Protein AF-A0A6P0WJU7-F1 (afdb_monomer)

Solvent-accessible surface area (backbone atoms only — not comparable to full-atom values): 5054 Å² total; per-residue (Å²): 128,54,73,67,51,38,49,50,48,21,71,75,38,73,85,40,62,67,46,46,49,58,42,48,55,58,57,68,67,50,80,82,75,84,66,64,52,96,86,42,96,55,31,72,59,37,47,51,52,51,52,50,52,52,53,50,52,52,52,52,54,53,52,56,55,57,62,69,71,66,70,75,83,83,78,78,72,86,80,89,133

pLDDT: mean 78.46, std 15.22, range [43.28, 96.5]

Structure (mmCIF, N/CA/C/O backbone):
data_AF-A0A6P0WJU7-F1
#
_entry.id   AF-A0A6P0WJU7-F1
#
loop_
_atom_site.group_PDB
_atom_site.id
_atom_site.type_symbol
_atom_site.label_atom_id
_atom_site.label_alt_id
_atom_site.label_comp_id
_atom_site.label_asym_id
_atom_site.label_entity_id
_atom_site.label_seq_id
_atom_site.pdbx_PDB_ins_code
_atom_site.Cartn_x
_atom_site.Cartn_y
_atom_site.Cartn_z
_atom_site.occupancy
_atom_site.B_iso_or_equiv
_atom_site.auth_seq_id
_atom_site.auth_comp_id
_atom_site.auth_asym_id
_atom_site.auth_atom_id
_atom_site.pdbx_PDB_model_num
ATOM 1 N N . MET A 1 1 ? -14.628 11.667 9.989 1.00 68.50 1 MET A N 1
ATOM 2 C CA . MET A 1 1 ? -13.607 10.710 10.460 1.00 68.50 1 MET A CA 1
ATOM 3 C C . MET A 1 1 ? -12.547 10.530 9.390 1.00 68.50 1 MET A C 1
ATOM 5 O O . MET A 1 1 ? -12.872 10.228 8.246 1.00 68.50 1 MET A O 1
ATOM 9 N N . SER A 1 2 ? -11.296 10.744 9.769 1.00 79.81 2 SER A N 1
ATOM 10 C CA . SER A 1 2 ? -10.101 10.339 9.036 1.00 79.81 2 SER A CA 1
ATOM 11 C C . SER A 1 2 ? -9.958 8.814 9.007 1.00 79.81 2 SER A C 1
ATOM 13 O O . SER A 1 2 ? -10.590 8.097 9.783 1.00 79.81 2 SER A O 1
ATOM 15 N N . ASP A 1 3 ? -9.075 8.305 8.151 1.00 80.12 3 ASP A N 1
ATOM 16 C CA . ASP A 1 3 ? -8.842 6.859 8.018 1.00 80.12 3 ASP A CA 1
ATOM 17 C C . ASP A 1 3 ? -8.289 6.241 9.308 1.00 80.12 3 ASP A C 1
ATOM 19 O O . ASP A 1 3 ? -8.571 5.088 9.631 1.00 80.12 3 ASP A O 1
ATOM 23 N N . ALA A 1 4 ? -7.527 7.027 10.075 1.00 80.88 4 ALA A N 1
ATOM 24 C CA . ALA A 1 4 ? -7.024 6.626 11.380 1.00 80.88 4 ALA A CA 1
ATOM 25 C C . ALA A 1 4 ? -8.151 6.531 12.420 1.00 80.88 4 ALA A C 1
ATOM 27 O O . ALA A 1 4 ? -8.180 5.574 13.194 1.00 80.88 4 ALA A O 1
ATOM 28 N N . GLU A 1 5 ? -9.086 7.484 12.412 1.00 83.69 5 GLU A N 1
ATOM 29 C CA . GLU A 1 5 ? -10.245 7.484 13.311 1.00 83.69 5 GLU A CA 1
ATOM 30 C C . GLU A 1 5 ? -11.231 6.366 12.962 1.00 83.69 5 GLU A C 1
ATOM 32 O O . GLU A 1 5 ? -11.676 5.658 13.858 1.00 83.69 5 GLU A O 1
ATOM 37 N N . LEU A 1 6 ? -11.504 6.131 11.673 1.00 84.94 6 LEU A N 1
ATOM 38 C CA . LEU A 1 6 ? -12.335 5.014 11.201 1.00 84.94 6 LEU A CA 1
ATOM 39 C C . LEU A 1 6 ? -11.726 3.660 11.577 1.00 84.94 6 LEU A C 1
ATOM 41 O O . LEU A 1 6 ? -12.428 2.783 12.081 1.00 84.94 6 LEU A O 1
ATOM 45 N N . LYS A 1 7 ? -10.404 3.509 11.415 1.00 83.81 7 LYS A N 1
ATOM 46 C CA . LYS A 1 7 ? -9.678 2.314 11.858 1.00 83.81 7 LYS A CA 1
ATOM 47 C C . LYS A 1 7 ? -9.798 2.113 13.369 1.00 83.81 7 LYS A C 1
ATOM 49 O O . LYS A 1 7 ? -10.098 1.007 13.811 1.00 83.81 7 LYS A O 1
ATOM 54 N N . GLN A 1 8 ? -9.554 3.152 14.170 1.00 87.31 8 GLN A N 1
ATOM 55 C CA . GLN A 1 8 ? -9.678 3.060 15.629 1.00 87.31 8 GLN A CA 1
ATOM 56 C C . GLN A 1 8 ? -11.108 2.746 16.065 1.00 87.31 8 GLN A C 1
ATOM 58 O O . GLN A 1 8 ? -11.300 1.927 16.962 1.00 87.31 8 GLN A O 1
ATOM 63 N N . TYR A 1 9 ? 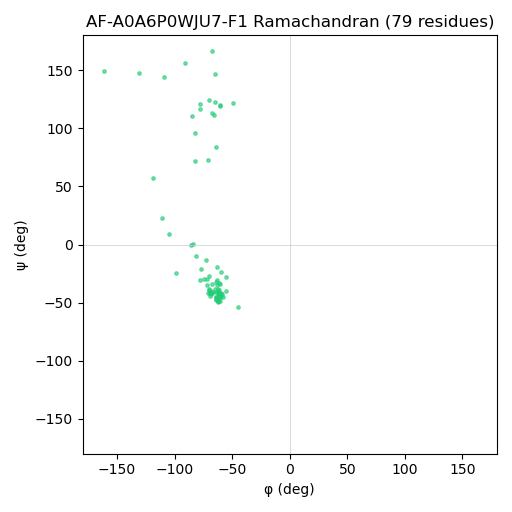-12.099 3.361 15.426 1.00 87.88 9 TYR A N 1
ATOM 64 C CA . TYR A 1 9 ? -13.507 3.126 15.706 1.00 87.88 9 TYR A CA 1
ATOM 65 C C . TYR A 1 9 ? -13.895 1.673 15.409 1.00 87.88 9 TYR A C 1
ATOM 67 O O . TYR A 1 9 ? -14.428 0.995 16.284 1.00 87.88 9 TYR A O 1
ATOM 75 N N . PHE A 1 10 ? -13.524 1.140 14.241 1.00 85.12 10 PHE A N 1
ATOM 76 C CA . PHE A 1 10 ? -13.715 -0.278 13.928 1.00 85.12 10 PHE A CA 1
ATOM 77 C C . PHE A 1 10 ? -13.019 -1.200 14.945 1.00 85.12 10 PHE A C 1
ATOM 79 O O . PHE A 1 10 ? -13.625 -2.149 15.439 1.00 85.12 10 PHE A O 1
ATOM 86 N N . LEU A 1 11 ? -11.765 -0.913 15.312 1.00 87.12 11 LEU A N 1
ATOM 87 C CA . LEU A 1 11 ? -11.018 -1.740 16.267 1.00 87.12 11 LEU A CA 1
ATOM 88 C C . LEU A 1 11 ? -11.640 -1.759 17.669 1.00 87.12 11 LEU A C 1
ATOM 90 O O . LEU A 1 11 ? -11.532 -2.782 18.349 1.00 87.12 11 LEU A O 1
ATOM 94 N N . LYS A 1 12 ? -12.275 -0.657 18.088 1.00 90.25 12 LYS A N 1
ATOM 95 C CA . LYS A 1 12 ? -13.029 -0.546 19.348 1.00 90.25 12 LYS A CA 1
ATOM 96 C C . LYS A 1 12 ? -14.416 -1.192 19.259 1.00 90.25 12 LYS A C 1
ATOM 98 O O . LYS A 1 12 ? -14.897 -1.731 20.248 1.00 90.25 12 LYS A O 1
ATOM 103 N N . HIS A 1 13 ? -15.030 -1.199 18.078 1.00 89.62 13 HIS A N 1
ATOM 104 C CA . HIS A 1 13 ? -16.371 -1.731 17.831 1.00 89.62 13 HIS A CA 1
ATOM 105 C C . HIS A 1 13 ? -16.335 -2.888 16.825 1.00 89.62 13 HIS A C 1
ATOM 107 O O . HIS A 1 13 ? -17.003 -2.848 15.795 1.00 89.62 13 HIS A O 1
ATOM 113 N N . ARG A 1 14 ? -15.567 -3.948 17.123 1.00 81.88 14 ARG A N 1
ATOM 114 C CA . ARG A 1 14 ? -15.308 -5.054 16.174 1.00 81.88 14 ARG A CA 1
ATOM 115 C C . ARG A 1 14 ? -16.561 -5.803 15.700 1.00 81.88 14 ARG A C 1
ATOM 117 O O . ARG A 1 14 ? -16.535 -6.402 14.633 1.00 81.88 14 ARG A O 1
ATOM 124 N N . GLY A 1 15 ? -17.648 -5.774 16.475 1.00 86.62 15 GLY A N 1
ATOM 125 C CA . GLY A 1 15 ? -18.945 -6.351 16.088 1.00 86.62 15 GLY A CA 1
ATOM 126 C C . GLY A 1 15 ? -19.792 -5.446 15.185 1.00 86.62 15 GLY A C 1
ATOM 127 O O . GLY A 1 15 ? -20.805 -5.885 14.644 1.00 86.62 15 GLY A O 1
ATOM 128 N N . ASN A 1 16 ? -19.393 -4.185 15.006 1.00 89.56 16 ASN A N 1
ATOM 129 C CA . ASN A 1 16 ? -20.113 -3.229 14.183 1.00 89.56 16 ASN A CA 1
ATOM 130 C C . ASN A 1 16 ? -19.744 -3.418 12.701 1.00 89.56 16 ASN A C 1
ATOM 132 O O . ASN A 1 16 ? -18.751 -2.884 12.202 1.00 89.56 16 ASN A O 1
ATOM 136 N N . LYS A 1 17 ? -20.576 -4.184 11.987 1.00 88.88 17 LYS A N 1
ATOM 137 C CA . LYS A 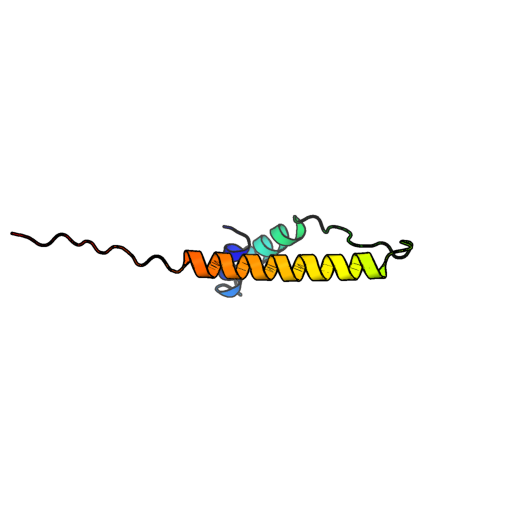1 17 ? -20.389 -4.484 10.560 1.00 88.88 17 LYS A CA 1
ATOM 138 C C . LYS A 1 17 ? -20.416 -3.235 9.674 1.00 88.88 17 LYS A C 1
ATOM 140 O O . LYS A 1 17 ? -19.679 -3.196 8.694 1.00 88.88 17 LYS A O 1
ATOM 145 N N . SER A 1 18 ? -21.205 -2.210 10.011 1.00 88.00 18 SER A N 1
ATOM 146 C CA . SER A 1 18 ? -21.243 -0.975 9.214 1.00 88.00 18 SER A CA 1
ATOM 147 C C . SER A 1 18 ? -19.961 -0.156 9.378 1.00 88.00 18 SER A C 1
ATOM 149 O O . SER A 1 18 ? -19.463 0.393 8.399 1.00 88.00 18 SER A O 1
ATOM 151 N N . ALA A 1 19 ? -19.356 -0.158 10.571 1.00 85.75 19 ALA A N 1
ATOM 152 C CA . ALA A 1 19 ? -18.038 0.438 10.799 1.00 85.75 19 ALA A CA 1
ATOM 153 C C . ALA A 1 19 ? -16.929 -0.276 10.012 1.00 85.75 19 ALA A C 1
ATOM 155 O O . ALA A 1 19 ? -16.044 0.373 9.453 1.00 85.75 19 ALA A O 1
ATOM 156 N N . PHE A 1 20 ? -16.987 -1.609 9.950 1.00 84.00 20 PHE A N 1
ATOM 157 C CA . PHE A 1 20 ? -16.059 -2.400 9.145 1.00 84.00 20 PHE A CA 1
ATOM 158 C C . PHE A 1 20 ? -1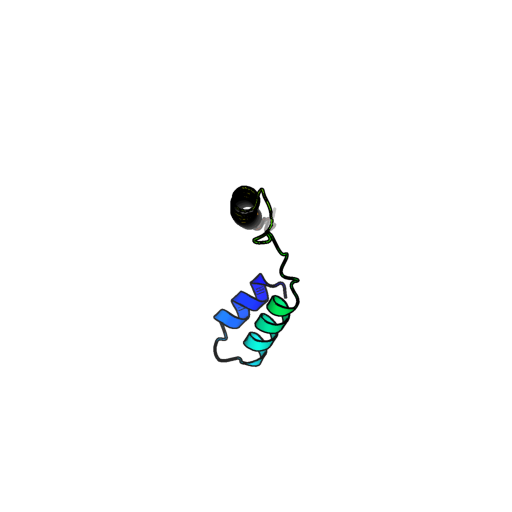6.211 -2.101 7.651 1.00 84.00 20 PHE A C 1
ATOM 160 O O . PHE A 1 20 ? -15.217 -1.825 6.985 1.00 84.00 20 PHE A O 1
ATOM 167 N N . GLN A 1 21 ? -17.447 -2.075 7.145 1.00 86.81 21 GLN A N 1
ATOM 168 C CA . GLN A 1 21 ? -17.718 -1.774 5.740 1.00 86.81 21 GLN A CA 1
ATOM 169 C C . GLN A 1 21 ? -17.245 -0.367 5.361 1.00 86.81 21 GLN A C 1
ATOM 171 O O . GLN A 1 21 ? -16.522 -0.211 4.384 1.00 86.81 21 GLN A O 1
ATOM 176 N N . ALA A 1 22 ? -17.544 0.641 6.186 1.00 87.56 22 ALA A N 1
ATOM 177 C CA . ALA A 1 22 ? -17.086 2.010 5.957 1.00 87.56 22 ALA A CA 1
ATOM 178 C C . ALA A 1 22 ? -15.549 2.130 5.941 1.00 87.56 22 ALA A C 1
ATOM 180 O O . ALA A 1 22 ? -14.993 2.938 5.196 1.00 87.56 22 ALA A O 1
ATOM 181 N N . TYR A 1 23 ? -14.847 1.325 6.747 1.00 85.19 23 TYR A N 1
ATOM 182 C CA . TYR A 1 23 ? -13.386 1.249 6.711 1.00 85.19 23 TYR A CA 1
ATOM 183 C C . TYR A 1 23 ? -12.880 0.591 5.418 1.00 85.19 23 TYR A C 1
ATOM 185 O O . TYR A 1 23 ? -11.957 1.118 4.797 1.00 85.19 23 TYR A O 1
ATOM 193 N N . LEU A 1 24 ? -13.495 -0.514 4.982 1.00 85.06 24 LEU A N 1
ATOM 194 C CA . LEU A 1 24 ? -13.132 -1.198 3.737 1.00 85.06 24 LEU A CA 1
ATOM 195 C C . LEU A 1 24 ? -13.377 -0.333 2.501 1.00 85.06 24 LEU A C 1
ATOM 197 O O . LEU A 1 24 ? -12.473 -0.193 1.680 1.00 85.06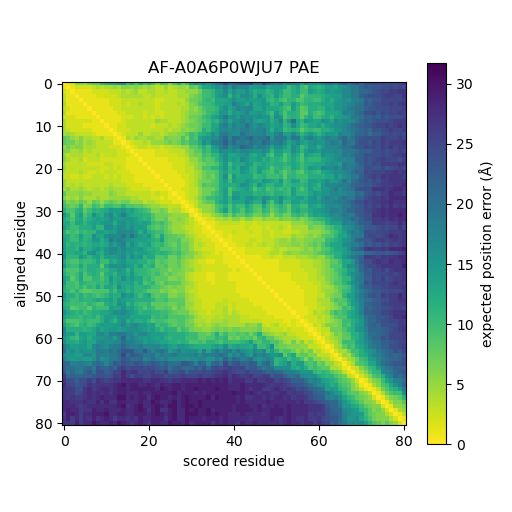 24 LEU A O 1
ATOM 201 N N . ASP A 1 25 ? -14.549 0.292 2.390 1.00 87.62 25 ASP A N 1
ATOM 202 C CA . ASP A 1 25 ? -14.901 1.156 1.258 1.00 87.62 25 ASP A CA 1
ATOM 203 C C . ASP A 1 25 ? -13.865 2.265 1.080 1.00 87.62 25 ASP A C 1
ATOM 205 O O . ASP A 1 25 ? -13.419 2.558 -0.027 1.00 87.62 25 ASP A O 1
ATOM 209 N N . ARG A 1 26 ? -13.395 2.827 2.193 1.00 81.88 26 ARG A N 1
ATOM 210 C CA . ARG A 1 26 ? -12.417 3.910 2.186 1.00 81.88 26 ARG A CA 1
ATOM 211 C C . ARG A 1 26 ? -10.999 3.455 1.845 1.00 81.88 26 ARG A C 1
ATOM 213 O O . ARG A 1 26 ? -10.239 4.225 1.262 1.00 81.88 26 ARG A O 1
ATOM 220 N N . ILE A 1 27 ? -10.634 2.213 2.164 1.00 80.56 27 ILE A N 1
ATOM 221 C CA . ILE A 1 27 ? -9.380 1.611 1.686 1.00 80.56 27 ILE A CA 1
ATOM 222 C C . ILE A 1 27 ? -9.467 1.325 0.189 1.00 80.56 27 ILE A C 1
ATOM 224 O O . ILE A 1 27 ? -8.515 1.609 -0.531 1.00 80.56 27 ILE A O 1
ATOM 228 N N . ASN A 1 28 ? -10.604 0.810 -0.274 1.00 80.94 28 ASN A N 1
ATOM 229 C CA . ASN A 1 28 ? -10.821 0.449 -1.673 1.00 80.94 28 ASN A CA 1
ATOM 230 C C . ASN A 1 28 ? -10.915 1.676 -2.593 1.00 80.94 28 ASN A C 1
ATOM 232 O O . ASN A 1 28 ? -10.559 1.592 -3.763 1.00 80.94 28 ASN A O 1
ATOM 236 N N . GLN A 1 29 ? -11.336 2.830 -2.069 1.00 81.81 29 GLN A N 1
ATOM 237 C CA . GLN A 1 29 ? -11.323 4.105 -2.795 1.00 81.81 29 GLN A CA 1
ATOM 238 C C . GLN A 1 29 ? -9.922 4.693 -2.990 1.00 81.81 29 GLN A C 1
ATOM 240 O O . GLN A 1 29 ? -9.758 5.627 -3.776 1.00 81.81 29 GLN A O 1
ATOM 245 N N . ARG A 1 30 ? -8.899 4.193 -2.285 1.00 76.50 30 ARG A N 1
ATOM 246 C CA . ARG A 1 30 ? -7.532 4.674 -2.485 1.00 76.50 30 ARG A CA 1
ATOM 247 C C . ARG A 1 30 ? -6.971 4.029 -3.752 1.00 76.50 30 ARG A C 1
ATOM 249 O O . ARG A 1 30 ? -6.801 2.810 -3.766 1.00 76.50 30 ARG A O 1
ATOM 256 N N . PRO A 1 31 ? -6.638 4.811 -4.795 1.00 74.06 31 PRO A N 1
ATOM 257 C CA . PRO A 1 31 ? -6.042 4.248 -5.994 1.00 74.06 31 PRO A CA 1
ATOM 258 C C . PRO A 1 31 ? -4.723 3.569 -5.622 1.00 74.06 31 PRO A C 1
ATOM 260 O O . PRO A 1 31 ? -3.808 4.198 -5.079 1.00 74.06 31 PRO A O 1
ATOM 263 N N . LEU A 1 32 ? -4.634 2.267 -5.893 1.00 75.69 32 LEU A N 1
ATOM 264 C CA . LEU A 1 32 ? -3.380 1.538 -5.778 1.00 75.69 32 LEU A CA 1
ATOM 265 C C . LEU A 1 32 ? -2.448 2.065 -6.867 1.00 75.69 32 LEU A C 1
ATOM 267 O O . LEU A 1 32 ? -2.708 1.912 -8.058 1.00 75.69 32 LEU A O 1
ATOM 271 N N . ARG A 1 33 ? -1.369 2.728 -6.454 1.00 80.94 33 ARG A N 1
ATOM 272 C CA . ARG A 1 33 ? -0.349 3.200 -7.385 1.00 80.94 33 ARG A CA 1
ATOM 273 C C . ARG A 1 33 ? 0.535 2.018 -7.771 1.00 80.94 33 ARG A C 1
ATOM 275 O O . ARG A 1 33 ? 1.151 1.410 -6.898 1.00 80.94 33 ARG A O 1
ATOM 282 N N . VAL A 1 34 ? 0.604 1.711 -9.064 1.00 85.56 34 VAL A N 1
ATOM 283 C CA . VAL A 1 34 ? 1.586 0.761 -9.602 1.00 85.56 34 VAL A CA 1
ATOM 284 C C . VAL A 1 34 ? 2.976 1.361 -9.395 1.00 85.56 34 VAL A C 1
ATOM 286 O O . VAL A 1 34 ? 3.228 2.493 -9.806 1.00 85.56 34 VAL A O 1
ATOM 289 N N . ILE A 1 35 ? 3.844 0.633 -8.691 1.00 89.12 35 ILE A N 1
ATOM 290 C CA . ILE A 1 35 ? 5.187 1.104 -8.317 1.00 89.12 35 ILE A CA 1
ATOM 291 C C . ILE A 1 35 ? 6.291 0.577 -9.242 1.00 89.12 35 ILE A C 1
ATOM 293 O O . ILE A 1 35 ? 7.329 1.220 -9.339 1.00 89.12 35 ILE A O 1
ATOM 297 N N . ALA A 1 36 ? 6.065 -0.557 -9.910 1.00 91.38 36 ALA A N 1
ATOM 298 C CA . ALA A 1 36 ? 6.957 -1.162 -10.897 1.00 91.38 36 ALA A CA 1
ATOM 299 C C . ALA A 1 36 ? 6.167 -2.166 -11.759 1.00 91.38 36 ALA A C 1
ATOM 301 O O . ALA A 1 36 ? 5.208 -2.768 -11.265 1.00 91.38 36 ALA A O 1
ATOM 302 N N . SER A 1 37 ? 6.569 -2.341 -13.018 1.00 92.56 37 SER A N 1
ATOM 303 C CA . SER A 1 37 ? 6.070 -3.369 -13.943 1.00 92.56 37 SER A CA 1
ATOM 304 C C . SER A 1 37 ? 7.147 -4.433 -14.182 1.00 92.56 37 SER A C 1
ATOM 306 O O . SER A 1 37 ? 8.311 -4.056 -14.272 1.00 92.56 37 SER A O 1
ATOM 308 N N . PRO A 1 38 ? 6.821 -5.732 -14.332 1.00 90.25 38 PRO A N 1
ATOM 309 C CA . PRO A 1 38 ? 7.823 -6.782 -14.564 1.00 90.25 38 PRO A CA 1
ATOM 310 C C . PRO A 1 38 ? 8.738 -6.540 -15.773 1.00 90.25 38 PRO A C 1
ATOM 312 O O . PRO A 1 38 ? 9.880 -6.983 -15.767 1.00 90.25 38 PRO A O 1
ATOM 315 N N . ASP A 1 39 ? 8.244 -5.818 -16.780 1.00 95.50 39 ASP A N 1
ATOM 316 C CA . ASP A 1 39 ? 8.992 -5.488 -17.999 1.00 95.50 39 ASP A CA 1
ATOM 317 C C . ASP A 1 39 ? 9.889 -4.242 -17.845 1.00 95.50 39 ASP A C 1
ATOM 319 O O . ASP A 1 39 ? 10.548 -3.825 -18.799 1.00 95.50 39 ASP A O 1
ATOM 323 N N . ASP A 1 40 ? 9.910 -3.616 -16.663 1.00 94.44 40 ASP A N 1
ATOM 324 C CA . ASP A 1 40 ? 10.767 -2.467 -16.394 1.00 94.44 40 ASP A CA 1
ATOM 325 C C . ASP A 1 40 ? 12.245 -2.903 -16.330 1.00 94.44 40 ASP A C 1
ATOM 327 O O . ASP A 1 40 ? 12.601 -3.725 -15.481 1.00 94.44 40 ASP A O 1
ATOM 331 N N . PRO A 1 41 ? 13.151 -2.310 -17.133 1.00 94.56 41 PRO A N 1
ATOM 332 C CA . PRO A 1 41 ? 14.581 -2.632 -17.074 1.00 94.56 41 PRO A CA 1
ATOM 333 C C . PRO A 1 41 ? 15.220 -2.268 -15.722 1.00 94.56 41 PRO A C 1
ATOM 335 O O . PRO A 1 41 ? 16.279 -2.780 -15.372 1.00 94.56 41 PRO A O 1
ATOM 338 N N . ASP A 1 42 ? 14.575 -1.387 -14.959 1.00 96.06 42 ASP A N 1
ATOM 339 C CA . ASP A 1 42 ? 14.961 -0.909 -13.634 1.00 96.06 42 ASP A CA 1
ATOM 340 C C . ASP A 1 42 ? 14.015 -1.403 -12.520 1.00 96.06 42 ASP A C 1
ATOM 342 O O . ASP A 1 42 ? 13.933 -0.783 -11.455 1.00 96.06 42 ASP A O 1
ATOM 346 N N . PHE A 1 43 ? 13.295 -2.512 -12.744 1.00 94.12 43 PHE A N 1
ATOM 347 C CA . PHE A 1 43 ? 12.297 -3.067 -11.818 1.00 94.12 43 PHE A CA 1
ATOM 348 C C . PHE A 1 43 ? 12.770 -3.094 -10.357 1.00 94.12 43 PHE A C 1
ATOM 350 O O . PHE A 1 43 ? 12.119 -2.520 -9.479 1.00 94.12 43 PHE A O 1
ATOM 357 N N . ASP A 1 44 ? 13.932 -3.698 -10.095 1.00 94.06 44 ASP A N 1
ATOM 358 C CA . ASP A 1 44 ? 14.463 -3.840 -8.737 1.00 94.06 44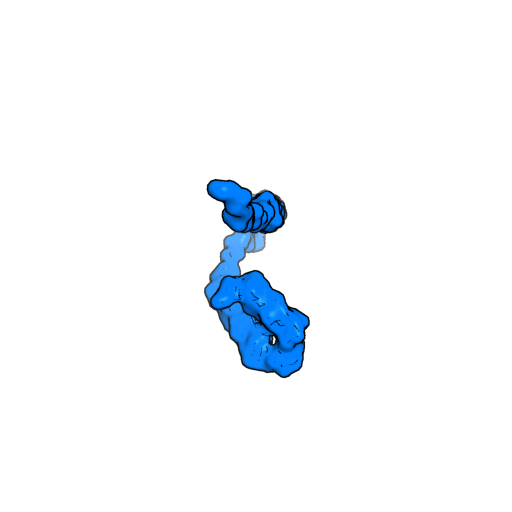 ASP A CA 1
ATOM 359 C C . ASP A 1 44 ? 14.721 -2.482 -8.069 1.00 94.06 44 ASP A C 1
ATOM 361 O O . ASP A 1 44 ? 14.422 -2.295 -6.886 1.00 94.06 44 ASP A O 1
ATOM 365 N N . GLN A 1 45 ? 15.219 -1.500 -8.826 1.00 96.50 45 GLN A N 1
ATOM 366 C CA . GLN A 1 45 ? 15.461 -0.149 -8.316 1.00 96.50 45 GLN A CA 1
ATOM 367 C C . GLN A 1 45 ? 14.151 0.571 -7.990 1.00 96.50 45 GLN A C 1
ATOM 369 O O . GLN A 1 45 ? 14.041 1.191 -6.928 1.00 96.50 45 GLN A O 1
ATOM 374 N N . LYS A 1 46 ? 13.133 0.451 -8.849 1.00 94.12 46 LYS A N 1
ATOM 375 C CA . LYS A 1 46 ? 11.794 1.009 -8.602 1.00 94.12 46 LYS A CA 1
ATOM 376 C C . LYS A 1 46 ? 11.151 0.412 -7.354 1.00 94.12 46 LYS A C 1
ATOM 378 O O . LYS A 1 46 ? 10.605 1.149 -6.528 1.00 94.12 46 LYS A O 1
ATOM 383 N N . VAL A 1 47 ? 11.269 -0.903 -7.167 1.00 94.12 47 VAL A N 1
ATOM 384 C CA . VAL A 1 47 ? 10.770 -1.592 -5.970 1.00 94.12 47 VAL A CA 1
ATOM 385 C C . VAL A 1 47 ? 11.486 -1.090 -4.715 1.00 94.12 47 VAL A C 1
ATOM 387 O O . VAL A 1 47 ? 10.826 -0.700 -3.747 1.00 94.12 47 VAL A O 1
ATOM 390 N N . GLN A 1 48 ? 12.821 -1.033 -4.727 1.00 95.56 48 GLN A N 1
ATOM 391 C CA . GLN A 1 48 ? 13.598 -0.538 -3.587 1.00 95.56 48 GLN A CA 1
ATOM 392 C C . GLN A 1 48 ? 13.256 0.919 -3.248 1.00 95.56 48 GLN A C 1
ATOM 394 O O . GLN A 1 48 ? 13.018 1.241 -2.079 1.00 95.56 48 GLN A O 1
ATOM 399 N N . ALA A 1 49 ? 13.160 1.791 -4.254 1.00 94.50 49 ALA A N 1
ATOM 400 C CA . ALA A 1 49 ? 12.801 3.193 -4.073 1.00 94.50 49 ALA A CA 1
ATOM 401 C C . ALA A 1 49 ? 11.400 3.353 -3.461 1.00 94.50 49 ALA A C 1
ATOM 403 O O . ALA A 1 49 ? 11.216 4.127 -2.519 1.00 94.50 49 ALA A O 1
ATOM 404 N N . ALA A 1 50 ? 10.420 2.576 -3.931 1.00 91.56 50 ALA A N 1
ATOM 405 C CA . ALA A 1 50 ? 9.059 2.604 -3.404 1.00 91.56 50 ALA A CA 1
ATOM 406 C C . ALA A 1 50 ? 8.981 2.128 -1.943 1.00 91.56 50 ALA A C 1
ATOM 408 O O . ALA A 1 50 ? 8.251 2.714 -1.134 1.00 91.56 50 ALA A O 1
ATOM 409 N N . ILE A 1 51 ? 9.758 1.103 -1.572 1.00 89.94 51 ILE A N 1
ATOM 410 C CA . ILE A 1 51 ? 9.865 0.643 -0.180 1.00 89.94 51 ILE A CA 1
ATOM 411 C C . ILE A 1 51 ? 10.447 1.755 0.700 1.00 89.94 51 ILE A C 1
ATOM 413 O O . ILE A 1 51 ? 9.853 2.086 1.730 1.00 89.94 51 ILE A O 1
ATOM 417 N N . GLN A 1 52 ? 11.554 2.378 0.284 1.00 92.50 52 GLN A N 1
ATOM 418 C CA . GLN A 1 52 ? 12.184 3.476 1.028 1.00 92.50 52 GLN A CA 1
ATOM 419 C C . GLN A 1 52 ? 11.238 4.667 1.197 1.00 92.50 52 GLN A C 1
ATOM 421 O O . GLN A 1 52 ? 11.080 5.192 2.301 1.00 92.50 52 GLN A O 1
ATOM 426 N N . GLN A 1 53 ? 10.531 5.051 0.134 1.00 89.25 53 GLN A N 1
ATOM 427 C CA . GLN A 1 53 ? 9.538 6.119 0.188 1.00 89.25 53 GLN A CA 1
ATOM 428 C C . GLN A 1 53 ? 8.433 5.814 1.212 1.00 89.25 53 GLN A C 1
ATOM 430 O O . GLN A 1 53 ? 8.054 6.690 1.992 1.00 89.25 53 GLN A O 1
ATOM 435 N N . LYS A 1 54 ? 7.943 4.568 1.259 1.00 86.56 54 LYS A N 1
ATOM 436 C CA . LYS A 1 54 ? 6.909 4.146 2.213 1.00 86.56 54 LYS A CA 1
ATOM 437 C C . LYS A 1 54 ? 7.412 4.151 3.659 1.00 86.56 54 LYS A C 1
ATOM 439 O O . LYS A 1 54 ? 6.686 4.605 4.544 1.00 86.56 54 LYS A O 1
ATOM 444 N N . LEU A 1 55 ? 8.637 3.680 3.904 1.00 87.94 55 LEU A N 1
ATOM 445 C CA . LEU A 1 55 ? 9.257 3.691 5.234 1.00 87.94 55 LEU A CA 1
ATOM 446 C C . LEU A 1 55 ? 9.471 5.122 5.741 1.00 87.94 55 LEU A C 1
ATOM 448 O O . LEU A 1 55 ? 9.104 5.441 6.874 1.00 87.94 55 LEU A O 1
ATOM 452 N N . ASN A 1 56 ? 9.978 6.004 4.881 1.00 88.31 56 ASN A N 1
ATOM 453 C CA . ASN A 1 56 ? 10.186 7.411 5.212 1.00 88.31 56 ASN A CA 1
ATOM 454 C C . ASN A 1 56 ? 8.862 8.127 5.490 1.00 88.31 56 ASN A C 1
ATOM 456 O O . ASN A 1 56 ? 8.735 8.811 6.505 1.00 88.31 56 ASN A O 1
ATOM 460 N N . ALA A 1 57 ? 7.839 7.914 4.656 1.00 83.69 57 ALA A N 1
ATOM 461 C CA . ALA A 1 57 ? 6.509 8.467 4.891 1.00 83.69 57 ALA A CA 1
ATOM 462 C C . ALA A 1 57 ? 5.913 7.976 6.222 1.00 83.69 57 ALA A C 1
ATOM 464 O O . ALA A 1 57 ? 5.333 8.766 6.966 1.00 83.69 57 ALA A O 1
ATOM 465 N N . ALA A 1 58 ? 6.069 6.694 6.565 1.00 79.12 58 ALA A N 1
ATOM 466 C CA . ALA A 1 58 ? 5.608 6.163 7.848 1.00 79.12 58 ALA A CA 1
ATOM 467 C C . ALA A 1 58 ? 6.325 6.824 9.040 1.00 79.12 58 ALA A C 1
ATOM 469 O O . ALA A 1 58 ? 5.665 7.201 10.009 1.00 79.12 58 ALA A O 1
ATOM 470 N N . ARG A 1 59 ? 7.645 7.033 8.937 1.00 81.50 59 ARG A N 1
ATOM 471 C CA . ARG A 1 59 ? 8.461 7.692 9.970 1.00 81.50 59 ARG A CA 1
ATOM 472 C C . ARG A 1 59 ? 8.109 9.170 10.159 1.00 81.50 59 ARG A C 1
ATOM 474 O O . ARG A 1 59 ? 8.029 9.651 11.288 1.00 81.50 59 ARG A O 1
ATOM 481 N N . ILE A 1 60 ? 7.870 9.896 9.069 1.00 75.94 60 ILE A N 1
ATOM 482 C CA . ILE A 1 60 ? 7.423 11.296 9.129 1.00 75.94 60 ILE A CA 1
ATOM 483 C C . ILE A 1 60 ? 6.060 11.375 9.823 1.00 75.94 60 ILE A C 1
ATOM 485 O O . ILE A 1 60 ? 5.878 12.171 10.740 1.00 75.94 60 ILE A O 1
ATOM 489 N N . ASN A 1 61 ? 5.129 10.491 9.460 1.00 72.19 61 ASN A N 1
ATOM 490 C CA . ASN A 1 61 ? 3.811 10.439 10.088 1.00 72.19 61 ASN A CA 1
ATOM 491 C C . ASN A 1 61 ? 3.870 10.096 11.588 1.00 72.19 61 ASN A C 1
ATOM 493 O O . ASN A 1 61 ? 3.069 10.628 12.356 1.00 72.19 61 ASN A O 1
ATOM 497 N N . SER A 1 62 ? 4.801 9.244 12.035 1.00 70.31 62 SER A N 1
ATOM 498 C CA . SER A 1 62 ? 4.985 8.980 13.470 1.00 70.31 62 SER A CA 1
ATOM 499 C C . SER A 1 62 ? 5.575 10.176 14.221 1.00 70.31 62 SER A C 1
ATOM 501 O O . SER A 1 62 ? 5.114 10.476 15.318 1.00 70.31 62 SER A O 1
ATOM 503 N N . ASN A 1 63 ? 6.532 10.895 13.624 1.00 65.94 63 ASN A N 1
ATOM 504 C CA . ASN A 1 63 ? 7.127 12.087 14.240 1.00 65.94 63 ASN A CA 1
ATOM 505 C C . ASN A 1 63 ? 6.131 13.253 14.334 1.00 65.94 63 ASN A C 1
ATOM 507 O O . ASN A 1 63 ? 6.052 13.911 15.366 1.00 65.94 63 ASN A O 1
ATOM 511 N N . LEU A 1 64 ? 5.308 13.467 13.301 1.00 60.34 64 LEU A N 1
ATOM 512 C CA . LEU A 1 64 ? 4.245 14.478 13.334 1.00 60.34 64 LEU A CA 1
ATOM 513 C C . LEU A 1 64 ? 3.204 14.177 14.423 1.00 60.34 64 LEU A C 1
ATOM 515 O O . LEU A 1 64 ? 2.753 15.089 15.106 1.00 60.34 64 LEU A O 1
ATOM 519 N N . LYS A 1 65 ? 2.855 12.901 14.644 1.00 57.09 65 LYS A N 1
ATOM 520 C CA . LYS A 1 65 ? 1.953 12.515 15.743 1.00 57.09 65 LYS A CA 1
ATOM 521 C C . LYS A 1 65 ? 2.555 12.729 17.133 1.00 57.09 65 LYS A C 1
ATOM 523 O O . LYS A 1 65 ? 1.808 13.057 18.047 1.00 57.09 65 LYS A O 1
ATOM 528 N N . ALA A 1 66 ? 3.865 12.545 17.297 1.00 59.88 66 ALA A N 1
ATOM 529 C CA . ALA A 1 66 ? 4.546 12.769 18.572 1.00 59.88 66 ALA A CA 1
ATOM 530 C C . ALA A 1 66 ? 4.613 14.265 18.941 1.00 59.88 66 ALA A C 1
ATOM 532 O O . ALA A 1 66 ? 4.388 14.622 20.096 1.00 59.88 66 ALA A O 1
ATOM 533 N N . ASN A 1 67 ? 4.822 15.148 17.956 1.00 55.62 67 ASN A N 1
ATOM 534 C CA . ASN A 1 67 ? 4.867 16.594 18.199 1.00 55.62 67 ASN A CA 1
ATOM 535 C C . ASN A 1 67 ? 3.493 17.209 18.523 1.00 55.62 67 ASN A C 1
ATOM 537 O O . ASN A 1 67 ? 3.438 18.168 19.281 1.00 55.62 67 ASN A O 1
ATOM 541 N N . VAL A 1 68 ? 2.388 16.660 18.006 1.00 55.84 68 VAL A N 1
ATOM 542 C CA . VAL A 1 68 ? 1.025 17.177 18.278 1.00 55.84 68 VAL A CA 1
ATOM 543 C C . VAL A 1 68 ? 0.507 16.783 19.673 1.00 55.84 68 VAL A C 1
ATOM 545 O O . VAL A 1 68 ? -0.376 17.436 20.210 1.00 55.84 68 VAL A O 1
ATOM 548 N N . VAL A 1 69 ? 1.065 15.740 20.295 1.00 56.84 69 VAL A N 1
ATOM 549 C CA . VAL A 1 69 ? 0.687 15.275 21.648 1.00 56.84 69 VAL A CA 1
ATOM 550 C C . VAL A 1 69 ? 1.429 16.014 22.778 1.00 56.84 69 VAL A C 1
ATOM 552 O O . VAL A 1 69 ? 1.186 15.739 23.948 1.00 56.84 69 VAL A O 1
ATOM 555 N N . SER A 1 70 ? 2.319 16.956 22.445 1.00 49.19 70 SER A N 1
ATOM 556 C CA . SER A 1 70 ? 3.220 17.603 23.413 1.00 49.19 70 SER A CA 1
ATOM 557 C C . SER A 1 70 ? 2.839 19.039 23.808 1.00 49.19 70 SER A C 1
ATOM 559 O O . SER A 1 70 ? 3.627 19.683 24.494 1.00 49.19 70 SER A O 1
ATOM 561 N N . GLU A 1 71 ? 1.666 19.556 23.428 1.00 49.06 71 GLU A N 1
ATOM 562 C CA . GLU A 1 71 ? 1.147 20.792 24.039 1.00 49.06 71 GLU A CA 1
ATOM 563 C C . GLU A 1 71 ? 0.393 20.441 25.334 1.00 49.06 71 GLU A C 1
ATOM 565 O O . GLU A 1 71 ? -0.666 19.807 25.264 1.00 49.06 71 GLU A O 1
ATOM 570 N N . PRO A 1 72 ? 0.908 20.795 26.529 1.00 49.78 72 PRO A N 1
ATOM 571 C CA . PRO A 1 72 ? 0.107 20.709 27.742 1.00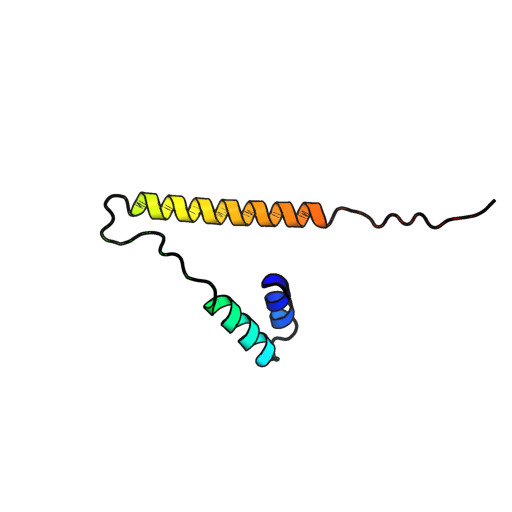 49.78 72 PRO A CA 1
ATOM 572 C C . PRO A 1 72 ? -1.060 21.707 27.644 1.00 49.78 72 PRO A C 1
ATOM 574 O O . PRO A 1 72 ? -0.890 22.784 27.063 1.00 49.78 72 PRO A O 1
ATOM 577 N N . PRO A 1 73 ? -2.239 21.406 28.219 1.00 46.88 73 PRO A N 1
ATOM 578 C CA . PRO A 1 73 ? -3.257 22.427 28.387 1.00 46.88 73 PRO A CA 1
ATOM 579 C C . PRO A 1 73 ? -2.655 23.513 29.282 1.00 46.88 73 PRO A C 1
ATOM 581 O O . PRO A 1 73 ? -2.251 23.244 30.413 1.00 46.88 73 PRO A O 1
ATOM 584 N N . ASN A 1 74 ? -2.554 24.733 28.756 1.00 54.31 74 ASN A N 1
ATOM 585 C CA . ASN A 1 74 ? -2.341 25.922 29.570 1.00 54.31 74 ASN A CA 1
ATOM 586 C C . ASN A 1 74 ? -3.572 26.086 30.475 1.00 54.31 74 ASN A C 1
ATOM 588 O O . ASN A 1 74 ? -4.494 26.831 30.148 1.00 54.31 74 ASN A O 1
ATOM 592 N N . ASP A 1 75 ? -3.581 25.393 31.612 1.00 49.06 75 ASP A N 1
ATOM 593 C CA . ASP A 1 75 ? -4.388 25.761 32.772 1.00 49.06 75 ASP A CA 1
ATOM 594 C C . ASP A 1 75 ? -3.771 27.024 33.385 1.00 49.06 75 ASP A C 1
ATOM 596 O O . ASP A 1 75 ? -3.149 27.007 34.443 1.00 49.06 75 ASP A O 1
ATOM 600 N N . ASN A 1 76 ? -3.951 28.157 32.705 1.00 52.28 76 ASN A N 1
ATOM 601 C CA . ASN A 1 76 ? -3.982 29.444 33.388 1.00 52.28 76 ASN A CA 1
ATOM 602 C C . ASN A 1 76 ? -5.400 29.627 33.932 1.00 52.28 76 ASN A C 1
ATOM 604 O O . ASN A 1 76 ? -6.198 30.415 33.421 1.00 52.28 76 ASN A O 1
ATOM 608 N N . VAL A 1 77 ? -5.708 28.842 34.966 1.00 47.12 77 VAL A N 1
ATOM 609 C CA . VAL A 1 77 ? -6.778 29.166 35.902 1.00 47.12 77 VAL A CA 1
ATOM 610 C C . VAL A 1 77 ? -6.331 30.427 36.629 1.00 47.12 77 VAL A C 1
ATOM 612 O O . VAL A 1 77 ? -5.348 30.439 37.364 1.00 47.12 77 VAL A O 1
ATOM 615 N N . VAL A 1 78 ? -7.045 31.504 36.335 1.00 59.25 78 VAL A N 1
ATOM 616 C CA . VAL A 1 78 ? -7.057 32.762 37.076 1.00 59.25 78 VAL A CA 1
ATOM 617 C C . VAL A 1 78 ? -7.254 32.453 38.562 1.00 59.25 78 VAL A C 1
ATOM 619 O O . VAL A 1 78 ? -8.266 31.853 38.921 1.00 59.25 78 VAL A O 1
ATOM 622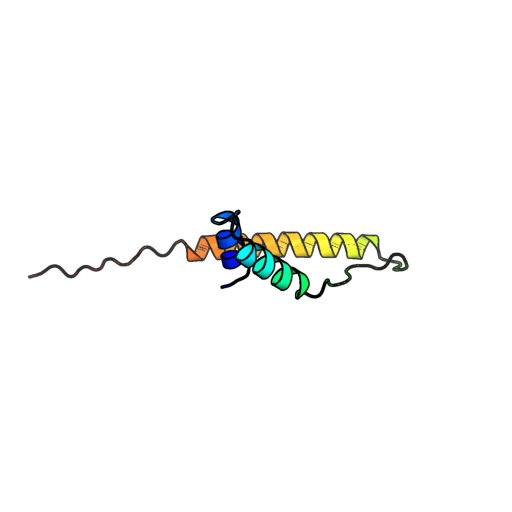 N N . ASP A 1 79 ? -6.322 32.881 39.414 1.00 52.81 79 ASP A N 1
ATOM 623 C CA . ASP A 1 79 ? -6.570 33.016 40.849 1.00 52.81 79 ASP A CA 1
ATOM 624 C C . ASP A 1 79 ? -6.107 34.391 41.352 1.00 52.81 79 ASP A C 1
ATOM 626 O O . ASP A 1 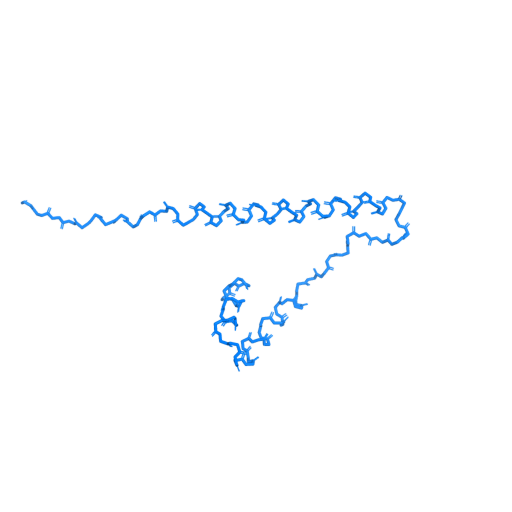79 ? -5.205 35.018 40.798 1.00 52.81 79 ASP A O 1
ATOM 630 N N . ASN A 1 80 ? -6.844 34.869 42.345 1.00 43.28 80 ASN A N 1
ATOM 631 C CA . ASN A 1 80 ? -7.226 36.245 42.614 1.00 43.28 80 ASN A CA 1
ATOM 632 C C . ASN A 1 80 ? -6.253 37.015 43.518 1.00 43.28 80 ASN A C 1
ATOM 634 O O . ASN A 1 80 ? -5.607 36.449 44.399 1.00 43.28 80 ASN A O 1
ATOM 638 N N . GLY A 1 81 ? -6.297 38.342 43.377 1.00 50.78 81 GLY A N 1
ATOM 639 C CA . GLY A 1 81 ? -5.961 39.328 44.404 1.00 50.78 81 GLY A CA 1
ATOM 640 C C . GLY A 1 81 ? -6.775 40.592 44.183 1.00 50.78 81 GLY A C 1
ATOM 641 O O . GLY A 1 81 ? -6.605 41.184 43.096 1.00 50.78 81 GLY A O 1
#

Mean predicted aligned error: 12.96 Å

Radius of gyration: 20.8 Å; Cα contacts (8 Å, |Δi|>4): 22; chains: 1; bounding box: 37×46×62 Å

Foldseek 3Di:
DPLVVLVVVCVVVVVPVVSVVVNVVVVVPDDDDDQADPPDPCRVVSVVVVVVVVVVVVVVVVVVVVVVVPDDPPPPPDDDD

Secondary structure (DSSP, 8-state):
--HHHHHHHHHH-TT-HHHHHHHHHHHHTS-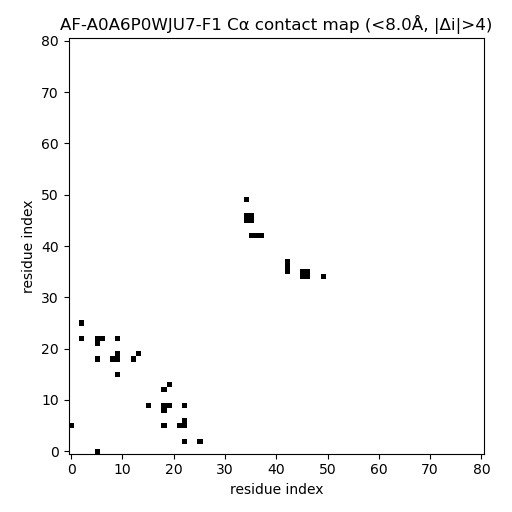------TT-TTHHHHHHHHHHHHHHHHHHHHHHHHHHTT-----------

Sequence (81 aa):
MSDAELKQYFLKHRGNKSAFQAYLDRINQRPLRVIASPDDPDFDQKVQAAIQQKLNAARINSNLKANVVSEPPNDNVVDNG